Protein AF-A0A9P8DYE4-F1 (afdb_monomer_lite)

Structure (mmCIF, N/CA/C/O backbone):
data_AF-A0A9P8DYE4-F1
#
_entry.id   AF-A0A9P8DYE4-F1
#
loop_
_atom_site.group_PDB
_atom_site.id
_atom_site.type_symbol
_atom_site.label_atom_id
_atom_site.label_alt_id
_atom_site.label_comp_id
_atom_site.label_asym_id
_atom_site.label_entity_id
_atom_site.label_seq_id
_atom_site.pdbx_PDB_ins_code
_atom_site.Cartn_x
_atom_site.Cartn_y
_atom_site.Cartn_z
_atom_site.occupancy
_atom_site.B_iso_or_equiv
_atom_site.auth_seq_id
_atom_site.auth_comp_id
_atom_site.auth_asym_id
_atom_site.auth_atom_id
_atom_site.pdbx_PDB_model_num
ATOM 1 N N . MET A 1 1 ? -30.050 -18.536 1.491 1.00 63.06 1 MET A N 1
ATOM 2 C CA . MET A 1 1 ? -29.490 -17.178 1.385 1.00 63.06 1 MET A CA 1
ATOM 3 C C . MET A 1 1 ? -29.303 -16.849 -0.078 1.00 63.06 1 MET A C 1
ATOM 5 O O . MET A 1 1 ? -28.592 -17.586 -0.759 1.00 63.06 1 MET A O 1
ATOM 9 N N . SER A 1 2 ? -29.979 -15.813 -0.561 1.00 83.62 2 SER A N 1
ATOM 10 C CA . SER A 1 2 ? -29.802 -15.296 -1.917 1.00 83.62 2 SER A CA 1
ATOM 11 C C . SER A 1 2 ? -28.419 -14.641 -2.060 1.00 83.62 2 SER A C 1
ATOM 13 O O . SER A 1 2 ? -27.770 -14.283 -1.075 1.00 83.62 2 SER A O 1
ATOM 15 N N . PHE A 1 3 ? -27.938 -14.488 -3.294 1.00 82.69 3 PHE A N 1
ATOM 16 C CA . PHE A 1 3 ? -26.674 -13.796 -3.572 1.00 82.69 3 PHE A CA 1
ATOM 17 C C . PHE A 1 3 ? -26.672 -12.351 -3.033 1.00 82.69 3 PHE A C 1
ATOM 19 O O . PHE A 1 3 ? -25.663 -11.886 -2.508 1.00 82.69 3 PHE A O 1
ATOM 26 N N . GLN A 1 4 ? -27.823 -11.676 -3.089 1.00 84.81 4 GLN A N 1
ATOM 27 C CA . GLN A 1 4 ? -28.005 -10.314 -2.580 1.00 84.81 4 GLN A CA 1
ATOM 28 C C . GLN A 1 4 ? -27.832 -10.242 -1.058 1.00 84.81 4 GLN A C 1
ATOM 30 O O . GLN A 1 4 ? -27.141 -9.354 -0.566 1.00 84.81 4 GLN A O 1
ATOM 35 N N . GLU A 1 5 ? -28.376 -11.215 -0.323 1.00 85.31 5 GLU A N 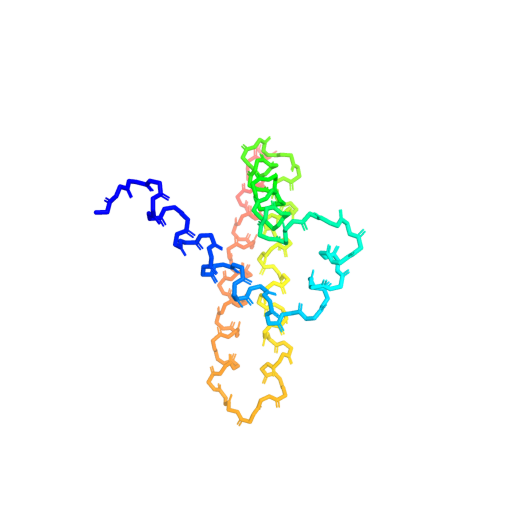1
ATOM 36 C CA . GLU A 1 5 ? -28.239 -11.280 1.138 1.00 85.31 5 GLU A CA 1
ATOM 37 C C . GLU A 1 5 ? -26.778 -11.471 1.561 1.00 85.31 5 GLU A C 1
ATOM 39 O O . GLU A 1 5 ? -26.324 -10.836 2.508 1.00 85.31 5 GLU A O 1
ATOM 44 N N . ARG A 1 6 ? -26.010 -12.296 0.836 1.00 86.06 6 ARG A N 1
ATOM 45 C CA . ARG A 1 6 ? 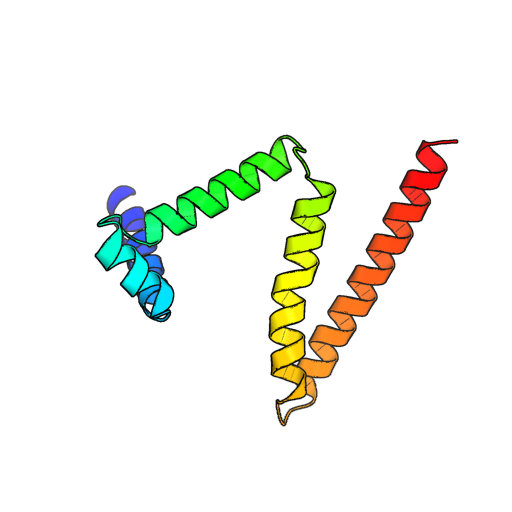-24.571 -12.477 1.101 1.00 86.06 6 ARG A CA 1
ATOM 46 C C . ARG A 1 6 ? -23.776 -11.204 0.819 1.00 86.06 6 ARG A C 1
ATOM 48 O O . ARG A 1 6 ? -22.922 -10.825 1.615 1.00 86.06 6 ARG A O 1
ATOM 55 N N . ALA A 1 7 ? -24.070 -10.524 -0.289 1.00 85.56 7 ALA A N 1
ATOM 56 C CA . ALA A 1 7 ? -23.424 -9.258 -0.626 1.00 85.56 7 ALA A CA 1
ATOM 57 C C . ALA A 1 7 ? -23.702 -8.185 0.440 1.00 85.56 7 ALA A C 1
ATOM 59 O O . ALA A 1 7 ? -22.775 -7.525 0.907 1.00 85.56 7 ALA A O 1
ATOM 60 N N . GLN A 1 8 ? -24.952 -8.062 0.892 1.00 86.88 8 GLN A N 1
ATOM 61 C CA . GLN A 1 8 ? -25.316 -7.147 1.975 1.00 86.88 8 GLN A CA 1
ATOM 62 C C . GLN A 1 8 ? -24.642 -7.517 3.298 1.00 86.88 8 GLN A C 1
ATOM 64 O O . GLN A 1 8 ? -24.148 -6.627 3.980 1.00 86.88 8 GLN A O 1
ATOM 69 N N . GLN A 1 9 ? -24.529 -8.806 3.630 1.00 88.62 9 GLN A N 1
ATOM 70 C CA . GLN A 1 9 ? -23.789 -9.249 4.815 1.00 88.62 9 GLN A CA 1
ATOM 71 C C . GLN A 1 9 ? -22.319 -8.808 4.779 1.00 88.62 9 GLN A C 1
ATOM 73 O O . GLN A 1 9 ? -21.822 -8.290 5.779 1.00 88.62 9 GLN A O 1
ATOM 78 N N . HIS A 1 10 ? -21.633 -8.952 3.642 1.00 86.81 10 HIS A N 1
ATOM 79 C CA . HIS A 1 10 ? -20.245 -8.497 3.498 1.00 86.81 10 HIS A CA 1
ATOM 80 C C . HIS A 1 10 ? -20.115 -6.972 3.568 1.00 86.81 10 HIS A C 1
ATOM 82 O O . HIS A 1 10 ? -19.213 -6.467 4.234 1.00 86.81 10 HIS A O 1
ATOM 88 N N . ILE A 1 11 ? -21.038 -6.235 2.946 1.00 87.62 11 ILE A N 1
ATOM 89 C CA . ILE A 1 11 ? -21.077 -4.768 3.024 1.00 87.62 11 ILE A CA 1
ATOM 90 C C . ILE A 1 11 ? -21.280 -4.311 4.474 1.00 87.62 11 ILE A C 1
ATOM 92 O O . ILE A 1 11 ? -20.566 -3.428 4.937 1.00 87.62 11 ILE A O 1
ATOM 96 N N . SER A 1 12 ? -22.191 -4.936 5.222 1.00 86.50 12 SER A N 1
ATOM 97 C CA . SER A 1 12 ? -22.428 -4.602 6.631 1.00 86.50 12 SER A CA 1
ATOM 98 C C . SER A 1 12 ? -21.251 -4.966 7.541 1.00 86.50 12 SER A C 1
ATOM 100 O O . SER A 1 12 ? -20.984 -4.258 8.510 1.00 86.50 12 SER A O 1
ATOM 102 N N . GLN A 1 13 ? -20.524 -6.048 7.246 1.00 88.69 13 GLN A N 1
ATOM 103 C CA . GLN A 1 13 ? -19.292 -6.390 7.964 1.00 88.69 13 GLN A CA 1
ATOM 104 C C . GLN A 1 13 ? -18.199 -5.344 7.724 1.00 88.69 13 GLN A C 1
ATOM 106 O O . GLN A 1 13 ? -17.588 -4.872 8.681 1.00 88.69 13 GLN A O 1
ATOM 111 N N . LEU A 1 14 ? -18.000 -4.942 6.466 1.00 84.88 14 LEU A N 1
ATOM 112 C CA . LEU A 1 14 ? -17.061 -3.882 6.100 1.00 84.88 14 LEU A CA 1
ATOM 113 C C . LEU A 1 14 ? -17.438 -2.552 6.753 1.00 84.88 14 LEU A C 1
ATOM 115 O O . LEU A 1 14 ? -16.569 -1.878 7.294 1.00 84.88 14 LEU A O 1
ATOM 119 N N . ASP A 1 15 ? -18.724 -2.197 6.774 1.00 86.38 15 ASP A N 1
ATOM 120 C CA . ASP A 1 15 ? -19.194 -0.979 7.439 1.00 86.38 15 ASP A CA 1
ATOM 121 C C . ASP A 1 15 ? -18.839 -0.965 8.924 1.00 86.38 15 ASP A C 1
ATOM 123 O O . ASP A 1 15 ? -18.343 0.032 9.452 1.00 86.38 15 ASP A O 1
ATOM 127 N N . LYS A 1 16 ? -19.037 -2.101 9.596 1.00 86.50 16 LYS A N 1
ATOM 128 C CA . LYS A 1 16 ? -18.733 -2.258 11.016 1.00 86.50 16 LYS A CA 1
ATOM 129 C C . LYS A 1 16 ? -17.237 -2.137 11.306 1.00 86.50 16 LYS A C 1
ATOM 131 O O . LYS A 1 16 ? -16.863 -1.509 12.293 1.00 86.50 16 LYS A O 1
ATOM 136 N N . GLU A 1 17 ? -16.389 -2.717 10.462 1.00 87.38 17 GLU A N 1
ATOM 137 C CA . GLU A 1 17 ? -14.932 -2.605 10.591 1.00 87.38 17 GLU A CA 1
ATOM 138 C C . GLU A 1 17 ? -14.453 -1.174 10.326 1.00 87.38 17 GLU A C 1
ATOM 140 O O . GLU A 1 17 ? -13.692 -0.617 11.115 1.00 87.38 17 GLU A O 1
ATOM 145 N N . LEU A 1 18 ? -14.976 -0.527 9.283 1.00 83.50 18 LEU A N 1
ATOM 146 C CA . LEU A 1 18 ? -14.648 0.860 8.950 1.00 83.50 18 LEU A CA 1
ATOM 147 C C . LEU A 1 18 ? -15.156 1.851 10.006 1.00 83.50 18 LEU A C 1
ATOM 149 O O . LEU A 1 18 ? -14.524 2.880 10.238 1.00 83.50 18 LEU A O 1
ATOM 153 N N . SER A 1 19 ? -16.243 1.518 10.708 1.00 84.69 19 SER A N 1
ATOM 154 C CA . SER A 1 19 ? -16.776 2.322 11.815 1.00 84.69 19 SER A CA 1
ATOM 155 C C . SER A 1 19 ? -15.828 2.424 13.011 1.00 84.69 19 SER A C 1
ATOM 157 O O . SER A 1 19 ? -16.012 3.304 13.851 1.00 84.69 19 SER A O 1
ATOM 159 N N . LYS A 1 20 ? -14.804 1.565 13.107 1.00 87.19 20 LYS A N 1
ATOM 160 C CA . LYS A 1 20 ? -13.772 1.668 14.150 1.00 87.19 20 LYS A CA 1
ATOM 161 C C . LYS A 1 20 ? -12.889 2.907 13.975 1.00 87.19 20 LYS A C 1
ATOM 163 O O . LYS A 1 20 ? -12.266 3.341 14.939 1.00 87.19 20 LYS A O 1
ATOM 168 N N . TYR A 1 21 ? -12.859 3.496 12.778 1.00 85.50 21 TYR A N 1
ATOM 169 C CA . TYR A 1 21 ? -12.054 4.673 12.475 1.00 85.50 21 TYR A CA 1
ATOM 170 C C . TYR A 1 21 ? -12.904 5.953 12.582 1.00 85.50 21 TYR A C 1
ATOM 172 O O . TYR A 1 21 ? -13.726 6.225 11.703 1.00 85.50 21 TYR A O 1
ATOM 180 N N . PRO A 1 22 ? -12.702 6.796 13.615 1.00 82.00 22 PRO A N 1
ATOM 181 C CA . PRO A 1 22 ? -13.527 7.988 13.837 1.00 82.00 22 PRO A CA 1
ATOM 182 C C . PRO A 1 22 ? -13.430 9.008 12.693 1.00 82.00 22 PRO A C 1
ATOM 184 O O . PRO A 1 22 ? -14.399 9.709 12.414 1.00 82.00 22 PRO A O 1
ATOM 187 N N . ALA A 1 23 ? -12.301 9.049 11.977 1.00 81.88 23 ALA A N 1
ATOM 188 C CA . ALA A 1 23 ? -12.131 9.885 10.790 1.00 81.88 23 ALA A CA 1
ATOM 189 C C . ALA A 1 23 ? -13.133 9.537 9.671 1.00 81.88 23 ALA A C 1
ATOM 191 O O . ALA A 1 23 ? -13.690 10.440 9.048 1.00 81.88 23 ALA A O 1
ATOM 192 N N . LEU A 1 24 ? -13.412 8.246 9.455 1.00 80.69 24 LEU A N 1
ATOM 193 C CA . LEU A 1 24 ? -14.361 7.795 8.432 1.00 80.69 24 LEU A CA 1
ATOM 194 C C . LEU A 1 24 ? -15.808 8.099 8.825 1.00 80.69 24 LEU A C 1
ATOM 196 O O . LEU A 1 24 ? -16.596 8.505 7.978 1.00 80.69 24 LEU A O 1
ATOM 200 N N . ASN A 1 25 ? -16.141 7.981 10.111 1.00 82.25 25 ASN A N 1
ATOM 201 C CA . ASN A 1 25 ? -17.477 8.316 10.609 1.00 82.25 25 ASN A CA 1
ATOM 202 C C . ASN A 1 25 ? -17.764 9.822 10.510 1.00 82.25 25 ASN A C 1
ATOM 204 O O . ASN A 1 25 ? -18.863 10.217 10.133 1.00 82.25 25 ASN A O 1
ATOM 208 N N . ASN A 1 26 ? -16.773 10.670 10.800 1.00 83.69 26 ASN A N 1
ATOM 209 C CA . ASN A 1 26 ? -16.902 12.120 10.627 1.00 83.69 26 ASN A CA 1
ATOM 210 C C . ASN A 1 26 ? -17.087 12.501 9.149 1.00 83.69 26 ASN A C 1
ATOM 212 O O . ASN A 1 26 ? -17.862 13.401 8.829 1.00 83.69 26 ASN A O 1
ATOM 216 N N . PHE A 1 27 ? -16.405 11.795 8.243 1.00 80.56 27 PHE A N 1
ATOM 217 C CA . PHE A 1 27 ? -16.548 11.993 6.802 1.00 80.56 27 PHE A CA 1
ATOM 218 C C . PHE A 1 27 ? -17.914 11.527 6.271 1.00 80.56 27 PHE A C 1
ATOM 220 O O . PHE A 1 27 ? -18.513 12.184 5.418 1.00 80.56 27 PHE A O 1
ATOM 227 N N . GLU A 1 28 ? -18.444 10.427 6.805 1.00 83.06 28 GLU A N 1
ATOM 228 C CA . GLU A 1 28 ? -19.802 9.957 6.515 1.00 83.06 28 GLU A CA 1
ATOM 229 C C . GLU A 1 28 ? -20.858 10.963 6.994 1.00 83.06 28 GLU A C 1
ATOM 231 O O . GLU A 1 28 ? -21.766 11.302 6.238 1.00 83.06 28 GLU A O 1
ATOM 236 N N . GLN A 1 29 ? -20.699 11.522 8.199 1.00 80.62 29 GLN A N 1
ATOM 237 C CA . GLN A 1 29 ? -21.607 12.546 8.730 1.00 80.62 29 GLN A CA 1
ATOM 238 C C . GLN A 1 29 ? -21.609 13.836 7.896 1.00 80.62 29 GLN A C 1
ATOM 240 O O . GLN A 1 29 ? -22.655 14.466 7.758 1.00 80.62 29 GLN A O 1
ATOM 245 N N . GLN A 1 30 ? -20.466 14.231 7.324 1.00 83.81 30 GLN A N 1
ATOM 246 C CA . GLN A 1 30 ? -20.375 15.433 6.485 1.00 83.81 30 GLN A CA 1
ATOM 247 C C . GLN A 1 30 ? -20.851 15.206 5.048 1.00 83.81 30 GLN A C 1
ATOM 249 O O . GLN A 1 30 ? -21.540 16.058 4.495 1.00 83.81 30 GLN A O 1
ATOM 254 N N . SER A 1 31 ? -20.485 14.081 4.426 1.00 79.12 31 SER A N 1
ATOM 255 C CA . SER A 1 31 ? -20.822 13.823 3.018 1.00 79.12 31 SER A CA 1
ATOM 256 C C . SER A 1 31 ? -22.194 13.175 2.824 1.00 79.12 31 SER A C 1
ATOM 258 O O . SER A 1 31 ? -22.701 13.168 1.706 1.00 79.12 31 SER A O 1
ATOM 260 N N . SER A 1 32 ? -22.806 12.632 3.887 1.00 79.06 32 SER A N 1
ATOM 261 C CA . SER A 1 32 ? -24.020 11.795 3.828 1.00 79.06 32 SER A CA 1
ATOM 262 C C . SER A 1 32 ? -23.893 10.564 2.914 1.00 79.06 32 SER A C 1
ATOM 264 O O . SER A 1 32 ? -24.894 9.923 2.591 1.00 79.06 32 SER A O 1
ATOM 266 N N . VAL A 1 33 ? -22.673 10.215 2.490 1.00 81.81 33 VAL A N 1
ATOM 267 C CA . VAL A 1 33 ? -22.382 9.023 1.688 1.00 81.81 33 VAL A CA 1
ATOM 268 C C . VAL A 1 33 ? -21.863 7.924 2.617 1.00 81.81 33 VAL A C 1
ATOM 270 O O . VAL A 1 33 ? -20.936 8.188 3.388 1.00 81.81 33 VAL A O 1
ATOM 273 N N . PRO A 1 34 ? -22.387 6.683 2.536 1.00 83.31 34 PRO A N 1
ATOM 274 C CA . PRO A 1 34 ? -21.900 5.601 3.382 1.00 83.31 34 PRO A CA 1
ATOM 275 C C . PRO A 1 34 ? -20.419 5.322 3.114 1.00 83.31 34 PRO A C 1
ATOM 277 O O . PRO A 1 34 ? -20.006 5.089 1.971 1.00 83.31 34 PRO A O 1
ATOM 280 N N . LYS A 1 35 ? -19.620 5.296 4.183 1.00 85.12 35 LYS A N 1
ATOM 281 C CA . LYS A 1 35 ? -18.157 5.133 4.139 1.00 85.12 35 LYS A CA 1
ATOM 282 C C . LYS A 1 35 ? -17.693 3.899 3.364 1.00 85.12 35 LYS A C 1
ATOM 284 O O . LYS A 1 35 ? -16.681 3.964 2.669 1.00 85.12 35 LYS A O 1
ATOM 289 N N . VAL A 1 36 ? -18.452 2.800 3.413 1.00 86.94 36 VAL A N 1
ATOM 290 C CA . VAL A 1 36 ? -18.133 1.568 2.669 1.00 86.94 36 VAL A CA 1
ATOM 291 C C . VAL A 1 36 ? -18.072 1.816 1.170 1.00 86.94 36 VAL A C 1
ATOM 293 O O . VAL A 1 36 ? -17.136 1.362 0.521 1.00 86.94 36 VAL A O 1
ATOM 296 N N . TYR A 1 37 ? -19.033 2.553 0.607 1.00 87.12 37 TYR A N 1
ATOM 297 C CA . TYR A 1 37 ? -19.054 2.813 -0.833 1.00 87.12 37 TYR A CA 1
ATOM 298 C C . TYR A 1 37 ? -17.908 3.724 -1.261 1.00 87.12 37 TYR A C 1
ATOM 300 O O . TYR A 1 37 ? -17.354 3.528 -2.338 1.00 87.12 37 TYR A O 1
ATOM 308 N N . VAL A 1 38 ? -17.509 4.672 -0.409 1.00 87.62 38 VAL A N 1
ATOM 309 C CA . VAL A 1 38 ? -16.348 5.534 -0.665 1.00 87.62 38 VAL A CA 1
ATOM 310 C C . VAL A 1 38 ? -15.063 4.708 -0.684 1.00 87.62 38 VAL A C 1
ATOM 312 O O . VAL A 1 38 ? -14.296 4.796 -1.638 1.00 87.62 38 VAL A O 1
ATOM 315 N N . VAL A 1 39 ? -14.847 3.859 0.323 1.00 88.75 39 VAL A N 1
ATOM 316 C CA . VAL A 1 39 ? -13.651 3.005 0.416 1.00 88.75 39 VAL A CA 1
ATOM 317 C C . VAL A 1 39 ? -13.596 2.000 -0.735 1.00 88.75 39 VAL A C 1
ATOM 319 O O . VAL A 1 39 ? -12.552 1.853 -1.368 1.00 88.75 39 VAL A O 1
ATOM 322 N N . LEU A 1 40 ? -14.719 1.352 -1.060 1.00 90.25 40 LEU A N 1
ATOM 323 C CA . LEU A 1 40 ? -14.802 0.442 -2.204 1.00 90.25 40 LEU A CA 1
ATOM 324 C C . LEU A 1 40 ? -14.584 1.176 -3.531 1.00 90.25 40 LEU A C 1
ATOM 326 O O . LEU A 1 40 ? -13.883 0.661 -4.397 1.00 90.25 40 LEU A O 1
ATOM 330 N N . GLY A 1 41 ? -15.142 2.378 -3.685 1.00 91.75 41 GLY A N 1
ATOM 331 C CA . GLY A 1 41 ? -14.958 3.211 -4.870 1.00 91.75 41 GLY A CA 1
ATOM 332 C C . GLY A 1 41 ? -13.503 3.633 -5.063 1.00 91.75 41 GLY A C 1
ATOM 333 O O . GLY A 1 41 ? -12.968 3.491 -6.159 1.00 91.75 41 GLY A O 1
ATOM 334 N N . LEU A 1 42 ? -12.834 4.078 -3.995 1.00 91.81 42 LEU A N 1
ATOM 335 C CA . LEU A 1 42 ? -11.410 4.420 -4.022 1.00 91.81 42 LEU A CA 1
ATOM 336 C C . LEU A 1 42 ? -10.536 3.195 -4.300 1.00 91.81 42 LEU A C 1
ATOM 338 O O . LEU A 1 42 ? -9.622 3.284 -5.113 1.00 91.81 42 LEU A O 1
ATOM 342 N N . GLY A 1 43 ? -10.834 2.048 -3.684 1.00 92.31 43 GLY A N 1
ATOM 343 C CA . GLY A 1 43 ? -10.128 0.795 -3.952 1.00 92.31 43 GLY A CA 1
ATOM 344 C C . GLY A 1 43 ? -10.283 0.335 -5.403 1.00 92.31 43 GLY A C 1
ATOM 345 O O . GLY A 1 43 ? -9.300 -0.032 -6.044 1.00 92.31 43 GLY A O 1
ATOM 346 N N . ALA A 1 44 ? -11.498 0.418 -5.953 1.00 93.81 44 ALA A N 1
ATOM 347 C CA . ALA A 1 44 ? -11.770 0.090 -7.349 1.00 93.81 44 ALA A CA 1
ATOM 348 C C . ALA A 1 44 ? -11.069 1.057 -8.312 1.00 93.81 44 ALA A C 1
ATOM 350 O O . ALA A 1 44 ? -10.479 0.612 -9.294 1.00 93.81 44 ALA A O 1
ATOM 351 N N . LEU A 1 45 ? -11.081 2.361 -8.018 1.00 93.88 45 LEU A N 1
ATOM 352 C CA . LEU A 1 45 ? -10.362 3.366 -8.801 1.00 93.88 45 LEU A CA 1
ATOM 353 C C . LEU A 1 45 ? -8.851 3.124 -8.762 1.00 93.88 45 LEU A C 1
ATOM 355 O O . LEU A 1 45 ? -8.200 3.145 -9.798 1.00 93.88 45 LEU A O 1
ATOM 359 N N . TYR A 1 46 ? -8.293 2.857 -7.584 1.00 92.69 46 TYR A N 1
ATOM 360 C CA . TYR A 1 46 ? -6.874 2.569 -7.415 1.00 92.69 46 TYR A CA 1
ATOM 361 C C . TYR A 1 46 ? -6.453 1.315 -8.198 1.00 92.69 46 TYR A C 1
ATOM 363 O O . TYR A 1 46 ? -5.477 1.350 -8.947 1.00 92.69 46 TYR A O 1
ATOM 371 N N . PHE A 1 47 ? -7.238 0.235 -8.114 1.00 93.38 47 PHE A N 1
ATOM 372 C CA . PHE A 1 47 ? -7.027 -0.967 -8.923 1.00 93.38 47 PHE A CA 1
ATOM 373 C C . PHE A 1 47 ? -7.129 -0.677 -10.425 1.00 93.38 47 PHE A C 1
ATOM 375 O O . PHE A 1 47 ? -6.296 -1.138 -11.200 1.00 93.38 47 PHE A O 1
ATOM 382 N N . PHE A 1 48 ? -8.119 0.116 -10.837 1.00 95.56 48 PHE A N 1
ATOM 383 C CA . PHE A 1 48 ? -8.291 0.533 -12.225 1.00 95.56 48 PHE A CA 1
ATOM 384 C C . PHE A 1 48 ? -7.062 1.297 -12.736 1.00 95.56 48 PHE A C 1
ATOM 386 O O . PHE A 1 48 ? -6.546 0.972 -13.802 1.00 95.56 48 PHE A O 1
ATOM 393 N N . LEU A 1 49 ? -6.537 2.258 -11.969 1.00 94.12 49 LEU A N 1
ATOM 394 C CA . LEU A 1 49 ? -5.335 3.009 -12.350 1.00 94.12 49 LEU A CA 1
ATOM 395 C C . LEU A 1 49 ? -4.125 2.086 -12.548 1.00 94.12 49 LEU A C 1
ATOM 397 O O . LEU A 1 49 ? -3.431 2.207 -13.556 1.00 94.12 49 LEU A O 1
ATOM 401 N N . ILE A 1 50 ? -3.920 1.117 -11.649 1.00 93.44 50 ILE A N 1
ATOM 402 C CA . ILE A 1 50 ? -2.855 0.112 -11.787 1.00 93.44 50 ILE A CA 1
ATOM 403 C C . ILE A 1 50 ? -3.071 -0.758 -13.030 1.00 93.44 50 ILE A C 1
ATOM 405 O O . ILE A 1 50 ? -2.131 -0.977 -13.791 1.00 93.44 50 ILE A O 1
ATOM 409 N N . PHE A 1 51 ? -4.298 -1.230 -13.262 1.00 93.56 51 PHE A N 1
ATOM 410 C CA . PHE A 1 51 ? -4.627 -2.117 -14.379 1.00 93.56 51 PHE A CA 1
ATOM 411 C C . PHE A 1 51 ? -4.359 -1.469 -15.743 1.00 93.56 51 PHE A C 1
ATOM 413 O O . PHE A 1 51 ? -3.820 -2.112 -16.640 1.00 93.56 51 PHE A O 1
ATOM 420 N N . PHE A 1 52 ? -4.675 -0.181 -15.886 1.00 93.50 52 PHE A N 1
ATOM 421 C CA . PHE A 1 52 ? -4.368 0.600 -17.090 1.00 93.50 52 PHE A CA 1
ATOM 422 C C . PHE A 1 52 ? -2.939 1.163 -17.108 1.00 93.50 52 PHE A C 1
ATOM 424 O O . PHE A 1 52 ? -2.600 1.941 -17.997 1.00 93.50 52 PHE A O 1
ATOM 431 N N . ASN A 1 53 ? -2.103 0.780 -16.138 1.00 90.12 53 ASN A N 1
ATOM 432 C CA . ASN A 1 53 ? -0.731 1.255 -15.960 1.00 90.12 53 ASN A CA 1
ATOM 433 C C . ASN A 1 53 ? -0.614 2.791 -15.827 1.00 90.12 53 ASN A C 1
ATOM 435 O O . ASN A 1 53 ? 0.444 3.375 -16.046 1.00 90.12 53 ASN A O 1
ATOM 439 N N . ILE A 1 54 ? -1.682 3.477 -15.414 1.00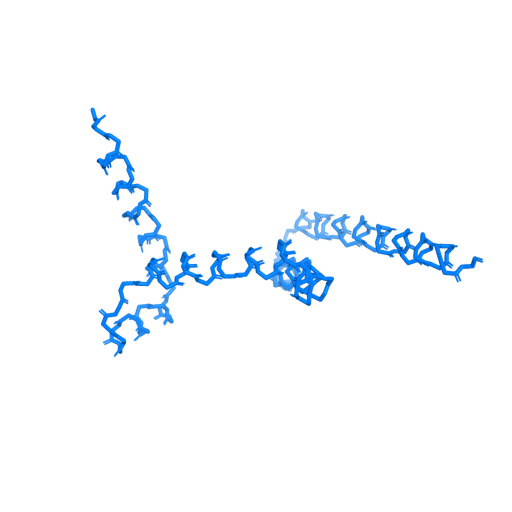 92.12 54 ILE A N 1
ATOM 440 C CA . ILE A 1 54 ? -1.663 4.923 -15.180 1.00 92.12 54 ILE A CA 1
ATOM 441 C C . ILE A 1 54 ? -0.956 5.167 -13.848 1.00 92.12 54 ILE A C 1
ATOM 443 O O . ILE A 1 54 ? -1.515 4.903 -12.785 1.00 92.12 54 ILE A O 1
ATOM 447 N N . ALA A 1 55 ? 0.289 5.648 -13.914 1.00 90.94 55 ALA A N 1
ATOM 448 C CA . ALA A 1 55 ? 1.181 5.757 -12.756 1.00 90.94 55 ALA A CA 1
ATOM 449 C C . ALA A 1 55 ? 1.357 4.419 -12.003 1.00 90.94 55 ALA A C 1
ATOM 451 O O . ALA A 1 55 ? 1.565 4.413 -10.792 1.00 90.94 55 ALA A O 1
ATOM 452 N N . GLY A 1 56 ? 1.265 3.284 -12.710 1.00 88.62 56 GLY A N 1
ATOM 453 C CA . GLY A 1 56 ? 1.202 1.949 -12.103 1.00 88.62 56 GLY A CA 1
ATOM 454 C C . GLY A 1 56 ? 2.393 1.633 -11.196 1.00 88.62 56 GLY A C 1
ATOM 455 O O . GLY A 1 56 ? 2.191 1.240 -10.051 1.00 88.62 56 GLY A O 1
ATOM 456 N N . GLU A 1 57 ? 3.617 1.883 -11.671 1.00 87.25 57 GLU A N 1
ATOM 457 C CA . GLU A 1 57 ? 4.843 1.691 -10.883 1.00 87.25 57 GLU A CA 1
ATOM 458 C C . GLU A 1 57 ? 4.821 2.531 -9.600 1.00 87.25 57 GLU A C 1
ATOM 460 O O . GLU A 1 57 ? 5.060 2.011 -8.512 1.00 87.25 57 GLU A O 1
ATOM 465 N N . PHE A 1 58 ? 4.462 3.814 -9.698 1.00 90.06 58 PHE A N 1
ATOM 466 C CA . PHE A 1 58 ? 4.355 4.691 -8.534 1.00 90.06 58 PHE A CA 1
ATOM 467 C C . PHE A 1 58 ? 3.292 4.199 -7.549 1.00 90.06 58 PHE A C 1
ATOM 469 O O . PHE A 1 58 ? 3.567 4.114 -6.357 1.00 90.06 58 PHE A O 1
ATOM 476 N N . LEU A 1 59 ? 2.094 3.853 -8.029 1.00 91.94 59 LEU A N 1
ATOM 477 C CA . LEU A 1 59 ? 0.999 3.404 -7.172 1.00 91.94 59 LEU A CA 1
ATOM 478 C C . LEU A 1 59 ? 1.375 2.113 -6.442 1.00 91.94 59 LEU A C 1
ATOM 480 O O . LEU A 1 59 ? 1.245 2.070 -5.219 1.00 91.94 59 LEU A O 1
ATOM 484 N N . VAL A 1 60 ? 1.881 1.102 -7.152 1.00 90.69 60 VAL A N 1
ATOM 485 C CA . VAL A 1 60 ? 2.273 -0.189 -6.564 1.00 90.69 60 VAL A CA 1
ATOM 486 C C . VAL A 1 60 ? 3.393 -0.011 -5.540 1.00 90.69 60 VAL A C 1
ATOM 488 O O . VAL A 1 60 ? 3.267 -0.507 -4.420 1.00 90.69 60 VAL A O 1
ATOM 491 N N . ASN A 1 61 ? 4.439 0.755 -5.872 1.00 90.38 61 ASN A N 1
ATOM 492 C CA . ASN A 1 61 ? 5.513 1.066 -4.926 1.00 90.38 61 ASN A CA 1
ATOM 493 C C . ASN A 1 61 ? 4.995 1.857 -3.715 1.00 90.38 61 ASN A C 1
ATOM 495 O O . ASN A 1 61 ? 5.393 1.596 -2.583 1.00 90.38 61 ASN A O 1
ATOM 499 N N . PHE A 1 62 ? 4.066 2.792 -3.921 1.00 91.44 62 PHE A N 1
ATOM 500 C CA . PHE A 1 62 ? 3.476 3.576 -2.839 1.00 91.44 62 PHE A CA 1
ATOM 501 C C . PHE A 1 62 ? 2.691 2.700 -1.858 1.00 91.44 62 PHE A C 1
ATOM 503 O O . PHE A 1 62 ? 2.875 2.833 -0.649 1.00 91.44 62 PHE A O 1
ATOM 510 N N . ALA A 1 63 ? 1.865 1.765 -2.344 1.00 91.06 63 ALA A N 1
ATOM 511 C CA . ALA A 1 63 ? 1.173 0.810 -1.474 1.00 91.06 63 ALA A CA 1
ATOM 512 C C . ALA A 1 63 ? 2.142 -0.160 -0.784 1.00 91.06 63 ALA A C 1
ATOM 514 O O . ALA A 1 63 ? 1.988 -0.420 0.412 1.00 91.06 63 ALA A O 1
ATOM 515 N N . GLY A 1 64 ? 3.148 -0.651 -1.518 1.00 88.62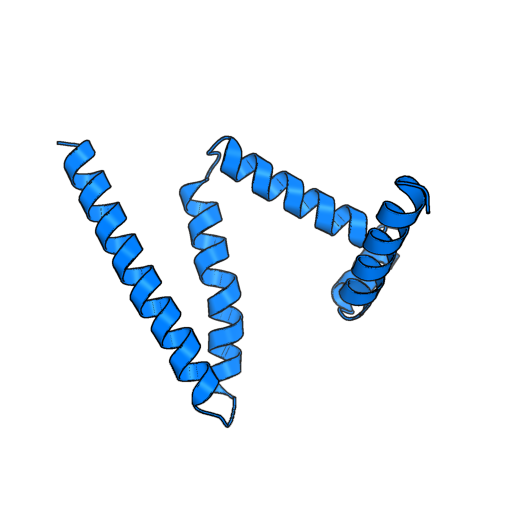 64 GLY A N 1
ATOM 516 C CA . GLY A 1 64 ? 4.216 -1.499 -0.984 1.00 88.62 64 GLY A CA 1
ATOM 517 C C . GLY A 1 64 ? 5.059 -0.802 0.086 1.00 88.62 64 GLY A C 1
ATOM 518 O O . GLY A 1 64 ? 5.559 -1.445 0.998 1.00 88.62 64 GLY A O 1
ATOM 519 N N . PHE A 1 65 ? 5.156 0.523 0.046 1.00 91.62 65 PHE A N 1
ATOM 520 C CA . PHE A 1 65 ? 5.876 1.289 1.053 1.00 91.62 65 PHE A CA 1
ATOM 521 C C . PHE A 1 65 ? 5.000 1.684 2.250 1.00 91.62 65 PHE A C 1
ATOM 523 O O . PHE A 1 65 ? 5.407 1.517 3.399 1.00 91.62 65 PHE A O 1
ATOM 530 N N . ILE A 1 66 ? 3.800 2.222 2.011 1.00 92.69 66 ILE A N 1
ATOM 531 C CA . ILE A 1 66 ? 3.046 2.931 3.055 1.00 92.69 66 ILE A CA 1
ATOM 532 C C . ILE A 1 66 ? 2.412 1.998 4.090 1.00 92.69 66 ILE A C 1
ATOM 534 O O . ILE A 1 66 ? 2.437 2.312 5.279 1.00 92.69 66 ILE A O 1
ATOM 538 N N . ILE A 1 67 ? 1.880 0.844 3.665 1.00 89.00 67 ILE A N 1
ATOM 539 C CA . ILE A 1 67 ? 1.230 -0.111 4.577 1.00 89.00 67 ILE A CA 1
ATOM 540 C C . ILE A 1 67 ? 2.278 -0.738 5.509 1.00 89.00 67 ILE A C 1
ATOM 542 O O . ILE A 1 67 ? 2.129 -0.628 6.727 1.00 89.00 67 ILE A O 1
ATOM 546 N N . PRO A 1 68 ? 3.372 -1.331 4.994 1.00 88.81 68 PRO A N 1
ATOM 547 C CA . PRO A 1 68 ? 4.411 -1.905 5.840 1.00 88.81 68 PRO A CA 1
ATOM 548 C C . PRO A 1 68 ? 5.177 -0.829 6.601 1.00 88.81 68 PRO A C 1
ATOM 550 O O . PRO A 1 68 ? 5.594 -1.080 7.724 1.00 88.81 68 PRO A O 1
ATOM 553 N N . GLY A 1 69 ? 5.337 0.373 6.036 1.00 90.44 69 GLY A N 1
ATOM 554 C CA . GLY A 1 69 ? 5.962 1.514 6.703 1.00 90.44 69 GLY A CA 1
ATOM 555 C C . GLY A 1 69 ? 5.213 1.933 7.963 1.00 90.44 69 GLY A C 1
ATOM 556 O O . GLY A 1 69 ? 5.834 2.080 9.012 1.00 90.44 69 GLY A O 1
ATOM 557 N N . TYR A 1 70 ? 3.883 2.042 7.896 1.00 89.25 70 TYR A N 1
ATOM 558 C CA . TYR A 1 70 ? 3.057 2.335 9.069 1.00 89.25 70 TYR A CA 1
ATOM 559 C C . TYR A 1 70 ? 3.235 1.277 10.167 1.00 89.25 70 TYR A C 1
ATOM 561 O O . TYR A 1 70 ? 3.573 1.615 11.300 1.00 89.25 70 TYR A O 1
ATOM 569 N N . TYR A 1 71 ? 3.097 -0.007 9.824 1.00 87.44 71 TYR A N 1
ATOM 570 C CA . TYR A 1 71 ? 3.251 -1.081 10.808 1.00 87.44 71 TYR A CA 1
ATOM 571 C C . TYR A 1 71 ? 4.690 -1.248 11.310 1.00 87.44 71 TYR A C 1
ATOM 573 O O . TYR A 1 71 ? 4.892 -1.599 12.468 1.00 87.44 71 TYR A O 1
ATOM 581 N N . SER A 1 72 ? 5.694 -0.956 10.480 1.00 87.62 72 SER A N 1
ATOM 582 C CA . SER A 1 72 ? 7.099 -0.933 10.900 1.00 87.62 72 SER A CA 1
ATOM 583 C C . SER A 1 72 ? 7.331 0.157 11.946 1.00 87.62 72 SER A C 1
ATOM 585 O O . SER A 1 72 ? 8.037 -0.078 12.920 1.00 87.62 72 SER A O 1
ATOM 587 N N . LEU A 1 73 ? 6.721 1.338 11.780 1.00 88.12 73 LEU A N 1
ATOM 588 C CA . LEU A 1 73 ? 6.801 2.415 12.770 1.00 88.12 73 LEU A CA 1
ATOM 589 C C . LEU A 1 73 ? 6.111 2.036 14.084 1.00 88.12 73 LEU A C 1
ATOM 591 O O . LEU A 1 73 ? 6.643 2.343 15.146 1.00 88.12 73 LEU A O 1
ATOM 595 N N . GLU A 1 74 ? 4.963 1.355 14.032 1.00 85.44 74 GLU A N 1
ATOM 596 C CA . GLU A 1 74 ? 4.319 0.819 15.239 1.00 85.44 74 GLU A CA 1
ATOM 597 C C . GLU A 1 74 ? 5.184 -0.256 15.920 1.00 85.44 74 GLU A C 1
ATOM 599 O O . GLU A 1 74 ? 5.328 -0.237 17.144 1.00 85.44 74 GLU A O 1
ATOM 604 N N . ALA A 1 75 ? 5.811 -1.147 15.142 1.00 84.19 75 ALA A N 1
ATOM 605 C CA . ALA A 1 75 ? 6.673 -2.213 15.652 1.00 84.19 75 ALA A CA 1
ATOM 606 C C . ALA A 1 75 ? 7.877 -1.671 16.440 1.00 84.19 75 ALA A C 1
ATOM 608 O O . ALA A 1 75 ? 8.196 -2.224 17.493 1.00 84.19 75 ALA A O 1
ATOM 609 N N . LEU A 1 76 ? 8.451 -0.531 16.024 1.00 82.25 76 LEU A N 1
ATOM 610 C CA . LEU A 1 76 ? 9.548 0.144 16.739 1.00 82.25 76 LEU A CA 1
ATOM 611 C C . LEU A 1 76 ? 9.200 0.526 18.185 1.00 82.25 76 LEU A C 1
ATOM 613 O O . LEU A 1 76 ? 10.097 0.646 19.021 1.00 82.25 76 LEU A O 1
ATOM 617 N N . PHE A 1 77 ? 7.919 0.745 18.482 1.00 83.38 77 PHE A N 1
ATOM 618 C CA . PHE A 1 77 ? 7.442 1.075 19.827 1.00 83.38 77 PHE A CA 1
ATOM 619 C C . PHE A 1 77 ? 6.839 -0.130 20.559 1.00 83.38 77 PHE A C 1
ATOM 621 O O . PHE A 1 77 ? 6.419 -0.009 21.713 1.00 83.38 77 PHE A O 1
ATOM 628 N N . SER A 1 78 ? 6.799 -1.297 19.915 1.00 78.50 78 SER A N 1
ATOM 629 C CA . SER A 1 78 ? 6.340 -2.540 20.523 1.00 78.50 78 SER A CA 1
ATOM 630 C C . SER A 1 78 ? 7.435 -3.147 21.413 1.00 78.50 78 SER A C 1
ATOM 632 O O . SER A 1 78 ? 8.630 -2.979 21.180 1.00 78.50 78 SER A O 1
ATOM 634 N N . GLN A 1 79 ? 7.048 -3.880 22.462 1.00 72.69 79 GLN A N 1
ATOM 635 C CA . GLN A 1 79 ? 8.020 -4.557 23.337 1.00 72.69 79 GLN A CA 1
ATOM 636 C C . GLN A 1 79 ? 8.493 -5.917 22.792 1.00 72.69 79 GLN A C 1
ATOM 638 O O . GLN A 1 79 ? 9.370 -6.549 23.383 1.00 72.69 79 GLN A O 1
ATOM 643 N N . THR A 1 80 ? 7.905 -6.401 21.694 1.00 74.56 80 THR A N 1
ATOM 644 C CA . THR A 1 80 ? 8.080 -7.781 21.224 1.00 74.56 80 THR A CA 1
ATOM 645 C C . THR A 1 80 ? 8.880 -7.808 19.927 1.00 74.56 80 THR A C 1
ATOM 647 O O . THR A 1 80 ? 8.445 -7.284 18.914 1.00 74.56 80 THR A O 1
ATOM 650 N N . LYS A 1 81 ? 10.018 -8.510 19.915 1.00 74.06 81 LYS A N 1
ATOM 651 C CA . LYS A 1 81 ? 10.927 -8.581 18.748 1.00 74.06 81 LYS A CA 1
ATOM 652 C C . LYS A 1 81 ? 10.408 -9.383 17.543 1.00 74.06 81 LYS A C 1
ATOM 654 O O . LYS A 1 81 ? 11.103 -9.505 16.532 1.00 74.06 81 LYS A O 1
ATOM 659 N N . ALA A 1 82 ? 9.238 -10.006 17.664 1.00 77.62 82 ALA A N 1
ATOM 660 C CA . ALA A 1 82 ? 8.659 -10.808 16.590 1.00 77.62 82 ALA A CA 1
ATOM 661 C C . ALA A 1 82 ? 8.264 -9.921 15.399 1.00 77.62 82 ALA A C 1
ATOM 663 O O . ALA A 1 82 ? 8.613 -10.236 14.261 1.00 77.62 82 ALA A O 1
ATOM 664 N N . ASP A 1 83 ? 7.636 -8.776 15.675 1.00 76.62 83 ASP A N 1
ATOM 665 C CA . ASP A 1 83 ? 7.154 -7.850 14.648 1.00 76.62 83 ASP A CA 1
ATOM 666 C C . ASP A 1 83 ? 8.324 -7.235 13.866 1.00 76.62 83 ASP A C 1
ATOM 668 O O . ASP A 1 83 ? 8.292 -7.196 12.635 1.00 76.62 83 ASP A O 1
ATOM 672 N N . ASP A 1 84 ? 9.418 -6.890 14.552 1.00 82.44 84 ASP A N 1
ATOM 673 C CA . ASP A 1 84 ? 10.654 -6.396 1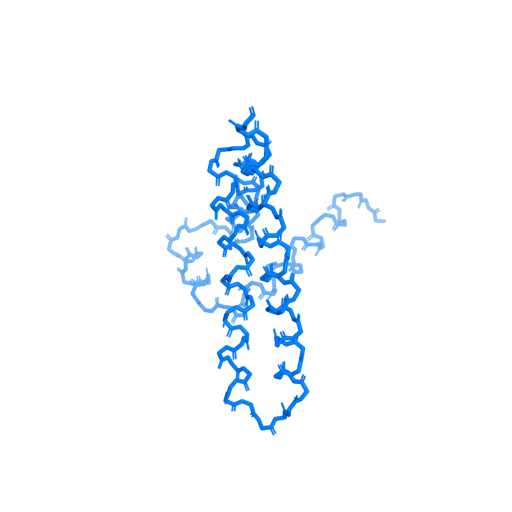3.926 1.00 82.44 84 ASP A CA 1
ATOM 674 C C . ASP A 1 84 ? 11.211 -7.375 12.887 1.00 82.44 84 ASP A C 1
ATOM 676 O O . ASP A 1 84 ? 11.614 -6.983 11.792 1.00 82.44 84 ASP A O 1
ATOM 680 N N . THR A 1 85 ? 11.225 -8.671 13.217 1.00 85.44 85 THR A N 1
ATOM 681 C CA . THR A 1 85 ? 11.768 -9.711 12.331 1.00 85.44 85 THR A CA 1
ATOM 682 C C . THR A 1 85 ? 10.899 -9.873 11.086 1.00 85.44 85 THR A C 1
ATOM 684 O O . THR A 1 85 ? 11.421 -10.037 9.980 1.00 85.44 85 THR A O 1
ATOM 687 N N . HIS A 1 86 ? 9.576 -9.786 11.240 1.00 86.31 86 HIS A N 1
ATOM 688 C CA . HIS A 1 86 ? 8.637 -9.864 10.124 1.00 86.31 86 HIS A CA 1
ATOM 689 C C . HIS A 1 86 ? 8.793 -8.684 9.164 1.00 86.31 86 HIS A C 1
ATOM 691 O O . HIS A 1 86 ? 8.964 -8.895 7.960 1.00 86.31 86 HIS A O 1
ATOM 697 N N . TRP A 1 87 ? 8.801 -7.456 9.684 1.00 90.62 87 TRP A N 1
ATOM 698 C CA . TRP A 1 87 ? 8.924 -6.264 8.849 1.00 90.62 87 TRP A CA 1
ATOM 699 C C . TRP A 1 87 ? 10.311 -6.134 8.225 1.00 90.62 87 TRP A C 1
ATOM 701 O O . TRP A 1 87 ? 10.417 -5.792 7.050 1.00 90.62 87 TRP A O 1
ATOM 711 N N . LEU A 1 88 ? 11.381 -6.496 8.940 1.00 89.25 88 LEU A N 1
ATOM 712 C CA . LEU A 1 88 ? 12.722 -6.531 8.356 1.00 89.25 88 LEU A CA 1
ATOM 713 C C . LEU A 1 88 ? 12.807 -7.541 7.204 1.00 89.25 88 LEU A C 1
ATOM 715 O O . LEU A 1 88 ? 13.364 -7.225 6.155 1.00 89.25 88 LEU A O 1
ATOM 719 N N . THR A 1 89 ? 12.219 -8.730 7.370 1.00 92.38 89 THR A N 1
ATOM 720 C CA . THR A 1 89 ? 12.156 -9.736 6.296 1.00 92.38 89 THR A CA 1
ATOM 721 C C . THR A 1 89 ? 11.428 -9.183 5.074 1.00 92.38 89 THR A C 1
ATOM 723 O O . THR A 1 89 ? 11.930 -9.307 3.957 1.00 92.38 89 THR A O 1
ATOM 726 N N . TYR A 1 90 ? 10.292 -8.511 5.289 1.00 93.81 90 TYR A N 1
ATOM 727 C CA . TYR A 1 90 ? 9.556 -7.838 4.223 1.00 93.81 90 TYR A CA 1
ATOM 728 C C . TYR A 1 90 ? 10.440 -6.834 3.473 1.00 93.81 90 TYR A C 1
ATOM 730 O O . TYR A 1 90 ? 10.548 -6.919 2.251 1.00 93.81 90 TYR A O 1
ATOM 738 N N . TRP A 1 91 ? 11.125 -5.935 4.189 1.00 94.88 91 TRP A N 1
ATOM 739 C CA . TRP A 1 91 ? 11.976 -4.912 3.576 1.00 94.88 91 TRP A CA 1
ATOM 740 C C . TRP A 1 91 ? 13.156 -5.499 2.803 1.00 94.88 91 TRP A C 1
ATOM 742 O O . TRP A 1 91 ? 13.488 -4.998 1.731 1.00 94.88 91 TRP A O 1
ATOM 752 N N . VAL A 1 92 ? 13.762 -6.581 3.300 1.00 94.44 92 VAL A N 1
ATOM 753 C CA . VAL A 1 92 ? 14.849 -7.278 2.598 1.00 94.44 92 VAL A CA 1
ATOM 754 C C . VAL A 1 92 ? 14.349 -7.890 1.289 1.00 94.44 92 VAL A C 1
ATOM 756 O O . VAL A 1 92 ? 14.980 -7.702 0.249 1.00 94.44 92 VAL A O 1
ATOM 759 N N . THR A 1 93 ? 13.208 -8.588 1.303 1.00 94.38 93 THR A N 1
ATOM 760 C CA . THR A 1 93 ? 12.622 -9.160 0.080 1.00 94.38 93 THR A CA 1
ATOM 761 C C . THR A 1 93 ? 12.174 -8.073 -0.892 1.00 94.38 93 THR A C 1
ATOM 763 O O . THR A 1 93 ? 12.449 -8.178 -2.085 1.00 94.38 93 THR A O 1
ATOM 766 N N . TYR A 1 94 ? 11.535 -7.016 -0.390 1.00 93.25 94 TYR A N 1
ATOM 767 C CA . TYR A 1 94 ? 11.095 -5.881 -1.193 1.00 93.25 94 TYR A CA 1
ATOM 768 C C . TYR A 1 94 ? 12.279 -5.219 -1.907 1.00 93.25 94 TYR A C 1
ATOM 770 O O . TYR A 1 94 ? 12.285 -5.135 -3.130 1.00 93.25 94 TYR A O 1
ATOM 778 N N . ALA A 1 95 ? 13.334 -4.857 -1.168 1.00 93.00 95 ALA A N 1
ATOM 779 C CA . ALA A 1 95 ? 14.529 -4.237 -1.734 1.00 93.00 95 ALA A CA 1
ATOM 780 C C . ALA A 1 95 ? 15.231 -5.139 -2.761 1.00 93.00 95 ALA A C 1
ATOM 782 O O . ALA A 1 95 ? 15.674 -4.656 -3.802 1.00 93.00 95 ALA A O 1
ATOM 783 N N . PHE A 1 96 ? 15.307 -6.449 -2.502 1.00 95.06 96 PHE A N 1
ATOM 784 C CA . PHE A 1 96 ? 15.865 -7.408 -3.455 1.00 95.06 96 PHE A CA 1
ATOM 785 C C . PHE A 1 96 ? 1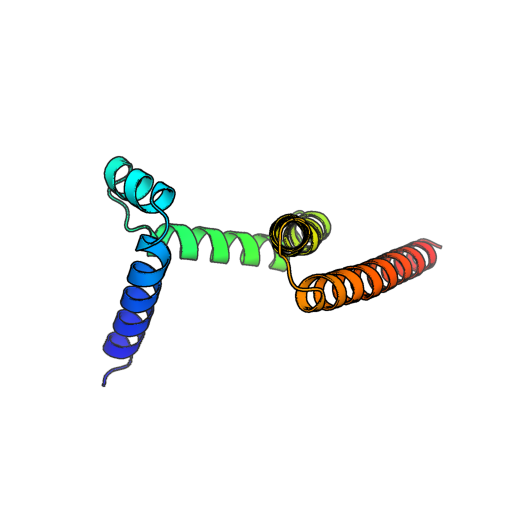5.086 -7.425 -4.777 1.00 95.06 96 PHE A C 1
ATOM 787 O O . PHE A 1 96 ? 15.694 -7.351 -5.845 1.00 95.06 96 PHE A O 1
ATOM 794 N N . LEU A 1 97 ? 13.751 -7.473 -4.716 1.00 93.25 97 LEU A N 1
ATOM 795 C CA . LEU A 1 97 ? 12.904 -7.448 -5.909 1.00 93.25 97 LEU A CA 1
ATOM 796 C C . LEU A 1 97 ? 12.999 -6.112 -6.654 1.00 93.25 97 LEU A C 1
ATOM 798 O O . LEU A 1 97 ? 13.119 -6.130 -7.873 1.00 93.25 97 LEU A O 1
ATOM 802 N N . THR A 1 98 ? 13.036 -4.977 -5.950 1.00 90.81 98 THR A N 1
ATOM 803 C CA . THR A 1 98 ? 13.206 -3.654 -6.575 1.00 90.81 98 THR A CA 1
ATOM 804 C C . THR A 1 98 ? 14.553 -3.527 -7.294 1.00 90.81 98 THR A C 1
ATOM 806 O O . THR A 1 98 ? 14.622 -2.995 -8.400 1.00 90.81 98 THR A O 1
ATOM 809 N N . VAL A 1 99 ? 15.640 -4.043 -6.707 1.00 93.12 99 VAL A N 1
ATOM 810 C CA . VAL A 1 99 ? 16.958 -4.061 -7.367 1.00 93.12 99 VAL A CA 1
ATOM 811 C C . VAL A 1 99 ? 16.938 -4.956 -8.607 1.00 93.12 99 VAL A C 1
ATOM 813 O O . VAL A 1 99 ? 17.472 -4.566 -9.645 1.00 93.12 99 VAL A O 1
ATOM 816 N N . LEU A 1 100 ? 16.309 -6.134 -8.528 1.00 93.50 100 LEU A N 1
ATOM 817 C CA . LEU A 1 100 ? 16.151 -7.018 -9.685 1.00 93.50 100 LEU A CA 1
ATOM 818 C C . LEU A 1 100 ? 15.323 -6.372 -10.798 1.00 93.50 100 LEU A C 1
ATOM 820 O O . LEU A 1 100 ? 15.723 -6.432 -11.956 1.00 93.50 100 LEU A O 1
ATOM 824 N N . GLU A 1 101 ? 14.203 -5.740 -10.459 1.00 89.19 101 GLU A N 1
ATOM 825 C CA . GLU A 1 101 ? 13.366 -5.008 -11.409 1.00 89.19 101 GLU A CA 1
ATOM 826 C C . GLU A 1 101 ? 14.159 -3.889 -12.092 1.00 89.19 101 GLU A C 1
ATOM 828 O O . GLU A 1 101 ? 14.153 -3.786 -13.318 1.00 89.19 101 GLU A O 1
ATOM 833 N N . SER A 1 102 ? 14.927 -3.112 -11.323 1.00 88.06 102 SER A N 1
ATOM 834 C CA . SER A 1 102 ? 15.811 -2.078 -11.864 1.00 88.06 102 SER A CA 1
ATOM 835 C C . SER A 1 102 ? 16.867 -2.653 -12.818 1.00 88.06 102 SER A C 1
ATOM 837 O O . SER A 1 102 ? 17.084 -2.097 -13.896 1.00 88.06 102 SER A O 1
ATOM 839 N N . ALA A 1 103 ? 17.481 -3.791 -12.478 1.00 88.75 103 ALA A N 1
ATOM 840 C CA . ALA A 1 103 ? 18.452 -4.464 -13.340 1.00 88.75 103 ALA A CA 1
ATOM 841 C C . ALA A 1 103 ? 17.818 -4.981 -14.643 1.00 88.75 103 ALA A C 1
ATOM 843 O O . ALA A 1 103 ? 18.395 -4.820 -15.717 1.00 88.75 103 ALA A O 1
ATOM 844 N N . VAL A 1 104 ? 16.619 -5.564 -14.564 1.00 89.69 104 VAL A N 1
ATOM 845 C CA . VAL A 1 104 ? 15.858 -6.026 -15.733 1.00 89.69 104 VAL A CA 1
ATOM 846 C C . VAL A 1 104 ? 15.489 -4.847 -16.634 1.00 89.69 104 VAL A C 1
ATOM 848 O O . VAL A 1 104 ? 15.748 -4.900 -17.835 1.00 89.69 104 VAL A O 1
ATOM 851 N N . ASN A 1 105 ? 14.967 -3.758 -16.067 1.00 85.94 105 ASN A N 1
ATOM 852 C CA . ASN A 1 105 ? 14.634 -2.541 -16.808 1.00 85.94 105 ASN A CA 1
ATOM 853 C C . ASN A 1 105 ? 15.859 -1.911 -17.483 1.00 85.94 105 ASN A C 1
ATOM 855 O O . ASN A 1 105 ? 15.756 -1.450 -18.618 1.00 85.94 105 ASN A O 1
ATOM 859 N N . ALA A 1 106 ? 17.022 -1.927 -16.823 1.00 84.75 106 ALA A N 1
ATOM 860 C CA . ALA A 1 106 ? 18.268 -1.450 -17.414 1.00 84.75 106 ALA A CA 1
ATOM 861 C C . ALA A 1 106 ? 18.671 -2.277 -18.644 1.00 84.75 106 ALA A C 1
ATOM 863 O O . ALA A 1 106 ? 19.061 -1.701 -19.653 1.00 84.75 106 ALA A O 1
ATOM 864 N N . VAL A 1 107 ? 18.541 -3.607 -18.588 1.00 84.56 107 VAL A N 1
ATOM 865 C CA . VAL A 1 107 ? 18.851 -4.494 -19.724 1.00 84.56 107 VAL A CA 1
ATOM 866 C C . VAL A 1 107 ? 17.845 -4.337 -20.864 1.00 84.56 107 VAL A C 1
ATOM 868 O O . VAL A 1 107 ? 18.258 -4.326 -22.012 1.00 84.56 107 VAL A O 1
ATOM 871 N N . TYR A 1 108 ? 16.550 -4.177 -20.579 1.00 77.50 108 TYR A N 1
ATOM 872 C CA . TYR A 1 108 ? 15.528 -3.961 -21.617 1.00 77.50 108 TYR A CA 1
ATOM 873 C C . TYR A 1 108 ? 15.725 -2.672 -22.431 1.00 77.50 108 TYR A C 1
ATOM 875 O O . TYR A 1 108 ? 15.188 -2.563 -23.532 1.00 77.50 108 TYR A O 1
ATOM 883 N N . TRP A 1 109 ? 16.449 -1.692 -21.885 1.00 69.56 109 TRP A N 1
ATOM 884 C CA . TRP A 1 109 ? 16.752 -0.420 -22.543 1.00 69.56 109 TRP A CA 1
ATOM 885 C C . TRP A 1 109 ? 18.054 -0.423 -23.363 1.00 69.56 109 TRP A C 1
ATOM 887 O O . TRP A 1 109 ? 18.315 0.564 -24.056 1.00 69.56 109 TRP A O 1
ATOM 897 N N . PHE A 1 110 ? 18.852 -1.493 -23.287 1.00 58.47 110 PHE A N 1
ATOM 898 C CA . PHE A 1 110 ? 20.044 -1.727 -24.112 1.00 58.47 110 PHE A CA 1
ATOM 899 C C . PHE A 1 110 ? 19.731 -2.667 -25.280 1.00 58.47 110 PHE A C 1
ATOM 901 O O . PHE A 1 110 ? 20.281 -2.413 -26.377 1.00 58.47 110 PHE A O 1
#

Foldseek 3Di:
DDPVVVVVVVLVVQLVVQVVDVVLVVVCVVVVDRSSCVVVVVVVVLVVCLVVVVVNVVSVVCVLCPPLVVQCVVVVVDPDCPSVVVSVVSVVVVVVVVVVVVVVVVVVVD

Radius of gyration: 19.05 Å; chains: 1; bounding box: 50×33×47 Å

pLDDT: mean 86.72, std 6.34, range [58.47, 95.56]

Organism: Aureobasidium melanogenum (NCBI:txid46634)

InterPro domains:
  IPR004345 TB2/DP1/HVA22 [PF03134] (68-110)

Secondary structure (DSSP, 8-state):
--HHHHHHHHHHHHHHHHTT-HHHHHHHHHH-S-HHHHHHHHHHHHHHHHHTTTTHHHHHHHHHHHHHHHHHHHHTT-S-HHHHHHHHHHHHHHHHHHHHHHHHHHHHT-

Sequence (110 aa):
MSFQERAQQHISQLDKELSKYPALNNFEQQSSVPKVYVVLGLGALYFFLIFFNIAGEFLVNFAGFIIPGYYSLEALFSQTKADDTHWLTYWVTYAFLTVLESAVNAVYWF